Protein AF-A2C5F1-F1 (afdb_monomer_lite)

pLDDT: mean 94.62, std 5.08, range [60.94, 98.56]

Foldseek 3Di:
DDPPPPPDDLVQLLVLLLQQLVQLCCVPPVPDPDRSDDPVSVVSNVVSVVPDDPVSSLVSLVVVCVVSVHDSVVSVCSVDPDD

Organism: Prochlorococcus marinus (strain NATL1A) (NCBI:txid167555)

Secondary structure (DSSP, 8-state):
--TT-TT--HHHHHHHHHHHHHHHHHHHTS--SS----HHHHHHHHHHHTTS-HHHHHHHHHHHHHHTT--HHHHHHHHS---

Structure (mmCIF, N/CA/C/O backbone):
data_AF-A2C5F1-F1
#
_entry.id   AF-A2C5F1-F1
#
loop_
_atom_site.group_PDB
_atom_site.id
_atom_site.type_symbol
_atom_site.label_atom_id
_atom_site.label_alt_id
_atom_site.label_comp_id
_atom_site.label_asym_id
_atom_site.label_entity_id
_atom_site.label_seq_id
_atom_site.pdbx_PDB_ins_code
_atom_site.Cartn_x
_atom_site.Cartn_y
_atom_site.Cartn_z
_atom_site.occupancy
_atom_site.B_iso_or_equiv
_atom_site.auth_seq_id
_atom_site.auth_comp_id
_atom_site.auth_asym_id
_atom_site.auth_atom_id
_atom_site.pdbx_PDB_model_num
ATOM 1 N N . MET A 1 1 ? 8.859 9.203 -4.276 1.00 85.62 1 MET A N 1
ATOM 2 C CA . MET A 1 1 ? 9.451 8.310 -5.297 1.00 85.62 1 MET A CA 1
ATOM 3 C C . MET A 1 1 ? 9.782 9.062 -6.584 1.00 85.62 1 MET A C 1
ATOM 5 O O . MET A 1 1 ? 8.916 9.741 -7.128 1.00 85.62 1 MET A O 1
ATOM 9 N N . ASP A 1 2 ? 11.015 8.932 -7.087 1.00 88.62 2 ASP A N 1
ATOM 10 C CA . ASP A 1 2 ? 11.410 9.447 -8.408 1.00 88.62 2 ASP A CA 1
ATOM 11 C C . ASP A 1 2 ? 11.397 8.316 -9.447 1.00 88.62 2 ASP A C 1
ATOM 13 O O . ASP A 1 2 ? 12.203 7.395 -9.393 1.00 88.62 2 ASP A O 1
ATOM 17 N N . LEU A 1 3 ? 10.472 8.387 -10.407 1.00 86.38 3 LEU A N 1
ATOM 18 C CA . LEU A 1 3 ? 10.322 7.383 -11.468 1.00 86.38 3 LEU A CA 1
ATOM 19 C C . LEU A 1 3 ? 11.423 7.444 -12.539 1.00 86.38 3 LEU A C 1
ATOM 21 O O . LEU A 1 3 ? 11.499 6.553 -13.383 1.00 86.38 3 LEU A O 1
ATOM 25 N N . ASN A 1 4 ? 12.239 8.501 -12.547 1.00 89.12 4 ASN A N 1
ATOM 26 C CA . ASN A 1 4 ? 13.371 8.636 -13.464 1.00 89.12 4 ASN A CA 1
ATOM 27 C C . ASN A 1 4 ? 14.687 8.162 -12.843 1.00 89.12 4 ASN A C 1
ATOM 29 O O . ASN A 1 4 ? 15.719 8.222 -13.516 1.00 89.12 4 ASN A O 1
ATOM 33 N N . ASP A 1 5 ? 14.662 7.734 -11.581 1.00 92.19 5 ASP A N 1
ATOM 34 C CA . ASP A 1 5 ? 15.840 7.234 -10.896 1.00 92.19 5 ASP A CA 1
ATOM 35 C C . ASP A 1 5 ? 16.305 5.919 -11.555 1.00 92.19 5 ASP A C 1
ATOM 37 O O . ASP A 1 5 ? 15.552 4.942 -11.578 1.00 92.19 5 ASP A O 1
ATOM 41 N N . PRO A 1 6 ? 17.525 5.867 -12.127 1.00 90.94 6 PRO A N 1
ATOM 42 C CA . PRO A 1 6 ? 18.056 4.646 -12.728 1.00 90.94 6 PRO A CA 1
ATOM 43 C C . PRO A 1 6 ? 18.321 3.532 -11.707 1.00 90.94 6 PRO A C 1
ATOM 45 O O . PRO A 1 6 ? 18.524 2.390 -12.122 1.00 90.94 6 PRO A O 1
ATOM 48 N N . GLU A 1 7 ? 18.354 3.850 -10.412 1.00 94.62 7 GLU A N 1
ATOM 49 C CA . GLU A 1 7 ? 18.497 2.884 -9.322 1.00 94.62 7 GLU A CA 1
ATOM 50 C C . GLU A 1 7 ? 17.144 2.364 -8.812 1.00 94.62 7 GLU A C 1
ATOM 52 O O . GLU A 1 7 ? 17.135 1.480 -7.963 1.00 94.62 7 GLU A O 1
ATOM 57 N N . LEU A 1 8 ? 16.009 2.851 -9.338 1.00 93.56 8 LEU A N 1
ATOM 58 C CA . LEU A 1 8 ? 14.682 2.387 -8.930 1.00 93.56 8 LEU A CA 1
ATOM 59 C C . LEU A 1 8 ? 14.471 0.913 -9.296 1.00 93.56 8 LEU A C 1
ATOM 61 O O . LEU A 1 8 ? 14.466 0.532 -10.473 1.00 93.56 8 LEU A O 1
ATOM 65 N N . GLU A 1 9 ? 14.216 0.085 -8.289 1.00 95.88 9 GLU A N 1
ATOM 66 C CA . GLU A 1 9 ? 13.981 -1.341 -8.451 1.00 95.88 9 GLU A CA 1
ATOM 67 C C . GLU A 1 9 ? 12.495 -1.703 -8.349 1.00 95.88 9 GLU A C 1
ATOM 69 O O . GLU A 1 9 ? 11.657 -1.003 -7.777 1.00 95.88 9 GLU A O 1
ATOM 74 N N . PHE A 1 10 ? 12.151 -2.885 -8.867 1.00 95.62 10 PHE A N 1
ATOM 75 C CA . PHE A 1 10 ? 10.799 -3.424 -8.730 1.00 95.62 10 PHE A CA 1
ATOM 76 C C . PHE A 1 10 ? 10.382 -3.595 -7.257 1.00 95.62 10 PHE A C 1
ATOM 78 O O . PHE A 1 10 ? 9.212 -3.419 -6.918 1.00 95.62 10 PHE A O 1
ATOM 85 N N . SER A 1 11 ? 11.327 -3.911 -6.367 1.00 97.12 11 SER A N 1
ATOM 86 C CA . SER A 1 11 ? 11.076 -4.009 -4.927 1.00 97.12 11 SER A CA 1
ATOM 87 C C . SER A 1 11 ? 10.659 -2.685 -4.299 1.00 97.12 11 SER A C 1
ATOM 89 O O . SER A 1 11 ? 9.867 -2.714 -3.361 1.00 97.12 11 SER A O 1
ATOM 91 N N . ASP A 1 12 ? 11.120 -1.547 -4.818 1.00 97.44 12 ASP A N 1
ATOM 92 C CA . ASP A 1 12 ? 10.735 -0.230 -4.302 1.00 97.44 12 ASP A CA 1
ATOM 93 C C . ASP A 1 12 ? 9.271 0.071 -4.620 1.00 97.44 12 ASP A C 1
ATOM 95 O O . ASP A 1 12 ? 8.532 0.574 -3.774 1.00 97.44 12 ASP A O 1
ATOM 99 N N . LEU A 1 13 ? 8.814 -0.331 -5.811 1.00 97.81 13 LEU A N 1
ATOM 100 C CA . LEU A 1 13 ? 7.406 -0.246 -6.205 1.00 97.81 13 LEU A CA 1
ATOM 101 C C . LEU A 1 13 ? 6.530 -1.112 -5.293 1.00 97.81 13 LEU A C 1
ATOM 103 O O . LEU A 1 13 ? 5.509 -0.655 -4.778 1.00 97.81 13 LEU A O 1
ATOM 107 N N . VAL A 1 14 ? 6.951 -2.361 -5.064 1.00 98.31 14 VAL A N 1
ATOM 108 C CA . VAL A 1 14 ? 6.262 -3.286 -4.153 1.00 98.31 14 VAL A CA 1
ATOM 109 C C . VAL A 1 14 ? 6.214 -2.711 -2.741 1.00 98.31 14 VAL A C 1
ATOM 111 O O . VAL A 1 14 ? 5.157 -2.732 -2.114 1.00 98.31 14 VAL A O 1
ATOM 114 N N . TYR A 1 15 ? 7.329 -2.167 -2.252 1.00 98.00 15 TYR A N 1
ATOM 115 C CA . TYR A 1 15 ? 7.421 -1.585 -0.920 1.00 98.00 15 TYR A CA 1
ATOM 116 C C . TYR A 1 15 ? 6.515 -0.363 -0.764 1.00 98.00 15 TYR A C 1
ATOM 118 O O . TYR A 1 15 ? 5.812 -0.260 0.241 1.00 98.00 15 TYR A O 1
ATOM 126 N N . ALA A 1 16 ? 6.478 0.530 -1.754 1.00 98.44 16 ALA A N 1
ATOM 127 C CA . ALA A 1 16 ? 5.607 1.699 -1.735 1.00 98.44 16 ALA A CA 1
ATOM 128 C C . ALA A 1 16 ? 4.128 1.297 -1.665 1.00 98.44 16 ALA A C 1
ATOM 130 O O . ALA A 1 16 ? 3.400 1.760 -0.786 1.00 98.44 16 ALA A O 1
ATOM 131 N N . TYR A 1 17 ? 3.701 0.363 -2.520 1.00 98.44 17 TYR A N 1
ATOM 132 C CA . TYR A 1 17 ? 2.325 -0.132 -2.504 1.00 98.44 17 TYR A CA 1
ATOM 133 C C . TYR A 1 17 ? 1.979 -0.843 -1.190 1.00 98.44 17 TYR A C 1
ATOM 135 O O . TYR A 1 17 ? 0.954 -0.562 -0.572 1.00 98.44 17 TYR A O 1
ATOM 143 N N . GLN A 1 18 ? 2.861 -1.725 -0.716 1.00 98.44 18 GLN A N 1
ATOM 144 C CA . GLN A 1 18 ? 2.685 -2.438 0.547 1.00 98.44 18 GLN A CA 1
ATOM 145 C C . GLN A 1 18 ? 2.579 -1.471 1.734 1.00 98.44 18 GLN A C 1
ATOM 147 O O . GLN A 1 18 ? 1.727 -1.658 2.602 1.00 98.44 18 GLN A O 1
ATOM 152 N N . SER A 1 19 ? 3.424 -0.440 1.770 1.00 98.31 19 SER A N 1
ATOM 153 C CA . SER A 1 19 ? 3.430 0.575 2.828 1.00 98.31 19 SER A CA 1
ATOM 154 C C . SER A 1 19 ? 2.110 1.334 2.875 1.00 98.31 19 SER A C 1
ATOM 156 O O . SER A 1 19 ? 1.566 1.547 3.956 1.00 98.31 19 SER A O 1
ATOM 158 N N . TRP A 1 20 ? 1.553 1.667 1.713 1.00 98.56 20 TRP A N 1
ATOM 159 C CA . TRP A 1 20 ? 0.247 2.305 1.623 1.00 98.56 20 TRP A CA 1
ATOM 160 C C . TRP A 1 20 ? -0.891 1.406 2.110 1.00 98.56 20 TRP A C 1
ATOM 162 O O . TRP A 1 20 ? -1.673 1.846 2.949 1.00 98.56 20 TRP A O 1
ATOM 172 N N . VAL A 1 21 ? -0.947 0.133 1.701 1.00 98.19 21 VAL A N 1
ATOM 173 C CA . VAL A 1 21 ? -1.984 -0.797 2.195 1.00 98.19 21 VAL A CA 1
ATOM 174 C C . VAL A 1 21 ? -1.893 -0.976 3.718 1.00 98.19 21 VAL A C 1
ATOM 176 O O . VAL A 1 21 ? -2.915 -0.963 4.403 1.00 98.19 21 VAL A O 1
ATOM 179 N N . ILE A 1 22 ? -0.681 -1.092 4.276 1.00 98.00 22 ILE A N 1
ATOM 180 C CA . ILE A 1 22 ? -0.472 -1.159 5.734 1.00 98.00 22 ILE A CA 1
ATOM 181 C C . ILE A 1 22 ? -0.961 0.122 6.413 1.00 98.00 22 ILE A C 1
ATOM 183 O O . ILE A 1 22 ? -1.632 0.047 7.443 1.00 98.00 22 ILE A O 1
ATOM 187 N N . ALA A 1 23 ? -0.637 1.286 5.850 1.00 97.75 23 ALA A N 1
ATOM 188 C CA . ALA A 1 23 ? -1.044 2.572 6.395 1.00 97.75 23 ALA A CA 1
ATOM 189 C C . ALA A 1 23 ? -2.572 2.734 6.396 1.00 97.75 23 ALA A C 1
ATOM 191 O O . ALA A 1 23 ? -3.140 3.137 7.409 1.00 97.75 23 ALA A O 1
ATOM 192 N N . VAL A 1 24 ? -3.243 2.339 5.309 1.00 96.94 24 VAL A N 1
ATOM 193 C CA . VAL A 1 24 ? -4.710 2.332 5.212 1.00 96.94 24 VAL A CA 1
ATOM 194 C C . VAL A 1 24 ? -5.327 1.406 6.262 1.00 96.94 24 VAL A C 1
ATOM 196 O O . VAL A 1 24 ? -6.225 1.820 6.990 1.00 96.94 24 VAL A O 1
ATOM 199 N N . ILE A 1 25 ? -4.822 0.176 6.412 1.00 96.81 25 ILE A N 1
ATOM 200 C CA . ILE A 1 25 ? -5.305 -0.754 7.447 1.00 96.81 25 ILE A CA 1
ATOM 201 C C . ILE A 1 25 ? -5.101 -0.169 8.852 1.00 96.81 25 ILE A C 1
ATOM 203 O O . ILE A 1 25 ? -6.002 -0.238 9.690 1.00 96.81 25 ILE A O 1
ATOM 207 N N . ASN A 1 26 ? -3.930 0.408 9.133 1.00 95.81 26 ASN A N 1
ATOM 208 C CA . ASN A 1 26 ? -3.633 0.999 10.436 1.00 95.81 26 ASN A CA 1
ATOM 209 C C . ASN A 1 26 ? -4.630 2.102 10.801 1.00 95.81 26 ASN A C 1
ATOM 211 O O . ASN A 1 26 ? -5.175 2.096 11.910 1.00 95.81 26 ASN A O 1
ATOM 215 N N . ASP A 1 27 ? -4.860 3.018 9.865 1.00 95.19 27 ASP A N 1
ATOM 216 C CA . ASP A 1 27 ? -5.658 4.216 10.092 1.00 95.19 27 ASP A CA 1
ATOM 217 C C . ASP A 1 27 ? -7.160 3.898 10.140 1.00 95.19 27 ASP A C 1
ATOM 219 O O . ASP A 1 27 ? -7.868 4.432 10.993 1.00 95.19 27 ASP A O 1
ATOM 223 N N . GLU A 1 28 ? -7.639 2.977 9.297 1.00 93.75 28 GLU A N 1
ATOM 224 C CA . GLU A 1 28 ? -9.073 2.687 9.151 1.00 93.75 28 GLU A CA 1
ATOM 225 C C . GLU A 1 28 ? -9.560 1.490 9.986 1.00 93.75 28 GLU A C 1
ATOM 227 O O . GLU A 1 28 ? -10.749 1.401 10.302 1.00 93.75 28 GLU A O 1
ATOM 232 N N . LYS A 1 29 ? -8.681 0.543 10.359 1.00 93.00 29 LYS A N 1
ATOM 233 C CA . LYS A 1 29 ? -9.079 -0.705 11.052 1.00 93.00 29 LYS A CA 1
ATOM 234 C C . LYS A 1 29 ? -8.479 -0.887 12.432 1.00 93.00 29 LYS A C 1
ATOM 236 O O . LYS A 1 29 ? -9.172 -1.359 13.333 1.00 93.00 29 LYS A O 1
ATOM 241 N N . LEU A 1 30 ? -7.215 -0.526 12.634 1.00 90.31 30 LEU A N 1
ATOM 242 C CA . LEU A 1 30 ? -6.512 -0.891 13.871 1.00 90.31 30 LEU A CA 1
ATOM 243 C C . LEU A 1 30 ? -6.775 0.062 15.048 1.00 90.31 30 LEU A C 1
ATOM 245 O O . LEU A 1 30 ? -6.228 -0.157 16.128 1.00 90.31 30 LEU A O 1
ATOM 249 N N . ASN A 1 31 ? -7.621 1.091 14.881 1.00 84.25 31 ASN A N 1
ATOM 250 C CA . ASN A 1 31 ? -7.862 2.142 15.886 1.00 84.25 31 ASN A CA 1
ATOM 251 C C . ASN A 1 31 ? -6.546 2.691 16.470 1.00 84.25 31 ASN A C 1
ATOM 253 O O . ASN A 1 31 ? -6.442 2.980 17.670 1.00 84.25 31 ASN A O 1
ATOM 257 N N . SER A 1 32 ? -5.512 2.767 15.629 1.00 87.56 32 SER A N 1
ATOM 258 C CA . SER A 1 32 ? -4.184 3.177 16.053 1.00 87.56 32 SER A CA 1
ATOM 259 C C . SER A 1 32 ? -4.197 4.644 16.471 1.00 87.56 32 SER A C 1
ATOM 261 O O . SER A 1 32 ? -4.906 5.474 15.906 1.00 87.56 32 SER A O 1
ATOM 263 N N . LYS A 1 33 ? -3.406 4.980 17.494 1.00 86.75 33 LYS A N 1
ATOM 264 C CA . LYS A 1 33 ? -3.236 6.380 17.919 1.00 86.75 33 LYS A CA 1
ATOM 265 C C . LYS A 1 33 ? -2.320 7.158 16.982 1.00 86.75 33 LYS A C 1
ATOM 267 O O . LYS A 1 33 ? -2.342 8.386 16.998 1.00 86.75 33 LYS A O 1
ATOM 272 N N . GLU A 1 34 ? -1.483 6.445 16.241 1.00 92.50 34 GLU A N 1
ATOM 273 C CA . GLU A 1 34 ? -0.535 7.018 15.305 1.00 92.50 34 GLU A CA 1
ATOM 274 C C . GLU A 1 34 ? -1.077 6.849 13.894 1.00 92.50 34 GLU A C 1
ATOM 276 O O . GLU A 1 34 ? -1.398 5.736 13.475 1.00 92.50 34 GLU A O 1
ATOM 281 N N . LYS A 1 35 ? -1.183 7.975 13.189 1.00 94.50 35 LYS A N 1
ATOM 282 C CA . LYS A 1 35 ? -1.592 8.011 11.794 1.00 94.50 35 LYS A CA 1
ATOM 283 C C . LYS A 1 35 ? -0.391 7.657 10.921 1.00 94.50 35 LYS A C 1
ATOM 285 O O . LYS A 1 35 ? 0.613 8.366 10.979 1.00 94.50 35 LYS A O 1
ATOM 290 N N . LEU A 1 36 ? -0.499 6.594 10.131 1.00 96.31 36 LEU A N 1
ATOM 291 C CA . LEU A 1 36 ? 0.550 6.172 9.204 1.00 96.31 36 LEU A CA 1
ATOM 292 C C . LEU A 1 36 ? 0.305 6.677 7.784 1.00 96.31 36 LEU A C 1
ATOM 294 O O . LEU A 1 36 ? 1.271 6.858 7.050 1.00 96.31 36 LEU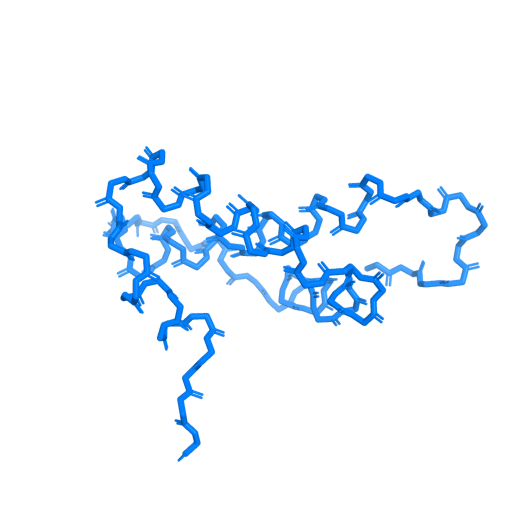 A O 1
ATOM 298 N N . LEU A 1 37 ? -0.946 6.923 7.379 1.00 96.56 37 LEU A N 1
ATOM 299 C CA . LEU A 1 37 ? -1.234 7.372 6.020 1.00 96.56 37 LEU A CA 1
ATOM 300 C C . LEU A 1 37 ? -0.848 8.844 5.850 1.00 96.56 37 LEU A C 1
ATOM 302 O O . LEU A 1 37 ? -1.509 9.754 6.365 1.00 96.56 37 LEU A O 1
ATOM 306 N N . THR A 1 38 ? 0.227 9.070 5.100 1.00 96.94 38 THR A N 1
ATOM 307 C CA . THR A 1 38 ? 0.708 10.396 4.702 1.00 96.94 38 THR A CA 1
ATOM 308 C C . THR A 1 38 ? 0.469 10.642 3.211 1.00 96.94 38 THR A C 1
ATOM 310 O O . THR A 1 38 ? 0.229 9.708 2.439 1.00 96.94 38 THR A O 1
ATOM 313 N N . GLU A 1 39 ? 0.539 11.911 2.799 1.00 96.75 39 GLU A N 1
ATOM 314 C CA . GLU A 1 39 ? 0.489 12.286 1.378 1.00 96.75 39 GLU A CA 1
ATOM 315 C C . GLU A 1 39 ? 1.641 11.637 0.600 1.00 96.75 39 GLU A C 1
ATOM 317 O O . GLU A 1 39 ? 1.403 11.045 -0.442 1.00 96.75 39 GLU A O 1
ATOM 322 N N . GLU A 1 40 ? 2.855 11.622 1.161 1.00 96.88 40 GLU A N 1
ATOM 323 C CA . GLU A 1 40 ? 4.028 10.978 0.552 1.00 96.88 40 GLU A CA 1
ATOM 324 C C . GLU A 1 40 ? 3.813 9.478 0.294 1.00 96.88 40 GLU A C 1
ATOM 326 O O . GLU A 1 40 ? 4.065 9.002 -0.810 1.00 96.88 40 GLU A O 1
ATOM 331 N N . ILE A 1 41 ? 3.287 8.734 1.276 1.00 97.69 41 ILE A N 1
ATOM 332 C CA . ILE A 1 41 ? 2.992 7.300 1.115 1.00 97.69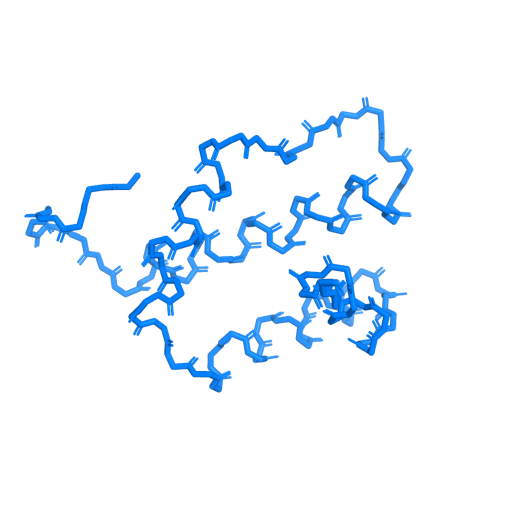 41 ILE A CA 1
ATOM 333 C C . ILE A 1 41 ? 1.919 7.081 0.042 1.00 97.69 41 ILE A C 1
ATOM 335 O O . ILE A 1 41 ? 2.004 6.134 -0.741 1.00 97.69 41 ILE A O 1
ATOM 339 N N . SER A 1 42 ? 0.915 7.958 -0.004 1.00 96.69 42 SER A N 1
ATOM 340 C CA . SER A 1 42 ? -0.168 7.879 -0.988 1.00 96.69 42 SER A CA 1
ATOM 341 C C . SER A 1 42 ? 0.335 8.167 -2.406 1.00 96.69 42 SER A C 1
ATOM 343 O O . SER A 1 42 ? 0.034 7.413 -3.331 1.00 96.69 42 SER A O 1
ATOM 345 N N . ASP A 1 43 ? 1.145 9.212 -2.575 1.00 97.19 43 ASP A N 1
ATOM 346 C CA . ASP A 1 43 ? 1.734 9.600 -3.858 1.00 97.19 43 ASP A CA 1
ATOM 347 C C . ASP A 1 43 ? 2.702 8.530 -4.380 1.00 97.19 43 ASP A C 1
ATOM 349 O O . ASP A 1 43 ? 2.700 8.202 -5.572 1.00 97.19 43 ASP A O 1
ATOM 353 N N . ASP A 1 44 ? 3.498 7.933 -3.495 1.00 97.44 44 ASP A N 1
ATOM 354 C CA . ASP A 1 44 ? 4.439 6.875 -3.855 1.00 97.44 44 ASP A CA 1
ATOM 355 C C . ASP A 1 44 ? 3.723 5.595 -4.279 1.00 97.44 44 ASP A C 1
ATOM 357 O O . ASP A 1 44 ? 4.089 4.995 -5.294 1.00 97.44 44 ASP A O 1
ATOM 361 N N . ALA A 1 45 ? 2.649 5.215 -3.586 1.00 97.38 45 ALA A N 1
ATOM 362 C CA . ALA A 1 45 ? 1.811 4.102 -4.010 1.00 97.38 45 ALA A CA 1
ATOM 363 C C . ALA A 1 45 ? 1.102 4.384 -5.339 1.00 97.38 45 ALA A C 1
ATOM 365 O O . ALA A 1 45 ? 1.097 3.515 -6.210 1.00 97.38 45 ALA A O 1
ATOM 366 N N . LEU A 1 46 ? 0.569 5.592 -5.550 1.00 95.50 46 LEU A N 1
ATOM 367 C CA . LEU A 1 46 ? -0.066 5.971 -6.816 1.00 95.50 46 LEU A CA 1
ATOM 368 C C . LEU A 1 46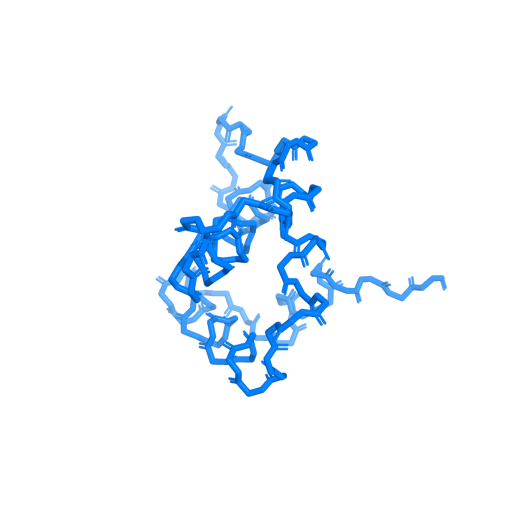 ? 0.917 5.881 -7.991 1.00 95.50 46 LEU A C 1
ATOM 370 O O . LEU A 1 46 ? 0.553 5.433 -9.081 1.00 95.50 46 LEU A O 1
ATOM 374 N N . ASN A 1 47 ? 2.169 6.284 -7.778 1.00 95.12 47 ASN A N 1
ATOM 375 C CA . ASN A 1 47 ? 3.228 6.126 -8.768 1.00 95.12 47 ASN A CA 1
ATOM 376 C C . ASN A 1 47 ? 3.572 4.649 -8.998 1.00 95.12 47 ASN A C 1
ATOM 378 O O . ASN A 1 47 ? 3.679 4.236 -10.153 1.00 95.12 47 ASN A O 1
ATOM 382 N N . ALA A 1 48 ? 3.668 3.842 -7.938 1.00 96.62 48 ALA A N 1
ATOM 383 C CA . ALA A 1 48 ? 3.953 2.412 -8.035 1.00 96.62 48 ALA A CA 1
ATOM 384 C C . ALA A 1 48 ? 2.860 1.625 -8.780 1.00 96.62 48 ALA A C 1
ATOM 386 O O . ALA A 1 48 ? 3.172 0.812 -9.654 1.00 96.62 48 ALA A O 1
ATOM 387 N N . MET A 1 49 ? 1.579 1.908 -8.515 1.00 94.75 49 MET A N 1
ATOM 388 C CA . MET A 1 49 ? 0.429 1.254 -9.161 1.00 94.75 49 MET A CA 1
ATOM 389 C C . MET A 1 49 ? 0.438 1.375 -10.690 1.00 94.75 49 MET A C 1
ATOM 391 O O . MET A 1 49 ? -0.121 0.526 -11.377 1.00 94.75 49 MET A O 1
ATOM 395 N N . ARG A 1 50 ? 1.096 2.398 -11.250 1.00 92.69 50 ARG A N 1
ATOM 396 C CA . ARG A 1 50 ? 1.222 2.570 -12.709 1.00 92.69 50 ARG A CA 1
ATOM 397 C C . ARG A 1 50 ? 2.082 1.493 -13.373 1.00 92.69 50 ARG A C 1
ATOM 399 O O . ARG A 1 50 ? 1.968 1.300 -14.582 1.00 92.69 50 ARG A O 1
ATOM 406 N N . PHE A 1 51 ? 2.944 0.827 -12.608 1.00 94.06 51 PHE A N 1
ATOM 407 C CA . PHE A 1 51 ? 3.913 -0.154 -13.105 1.00 94.06 51 PHE A CA 1
ATOM 408 C C . PHE A 1 51 ? 3.712 -1.552 -12.515 1.00 94.06 51 PHE A C 1
ATOM 410 O O . PHE A 1 51 ? 4.182 -2.529 -13.100 1.00 94.06 51 PHE A O 1
ATOM 417 N N . LEU A 1 52 ? 3.032 -1.665 -11.371 1.00 97.06 52 LEU A N 1
ATOM 418 C CA . LEU A 1 52 ? 2.750 -2.953 -10.752 1.00 97.06 52 LEU A CA 1
ATOM 419 C C . LEU A 1 52 ? 1.664 -3.721 -11.527 1.00 97.06 52 LEU A C 1
ATOM 421 O O . LEU A 1 52 ? 0.597 -3.170 -11.799 1.00 97.06 52 LEU A O 1
ATOM 425 N N . PRO A 1 53 ? 1.891 -5.010 -11.847 1.00 97.38 53 PRO A N 1
ATOM 426 C CA . PRO A 1 53 ? 0.837 -5.883 -12.349 1.00 97.38 53 PRO A CA 1
ATOM 427 C C . PRO A 1 53 ? -0.289 -6.045 -11.324 1.00 97.38 53 PRO A C 1
ATOM 429 O O . PRO A 1 53 ? -0.025 -6.142 -10.123 1.00 97.38 53 PRO A O 1
ATOM 432 N N . GLY A 1 54 ? -1.529 -6.168 -11.801 1.00 95.88 54 GLY A N 1
ATOM 433 C CA . GLY A 1 54 ? -2.696 -6.351 -10.934 1.00 95.88 54 GLY A CA 1
ATOM 434 C C . GLY A 1 54 ? -2.611 -7.610 -10.065 1.00 95.88 54 GLY A C 1
ATOM 435 O O . GLY A 1 54 ? -3.096 -7.620 -8.937 1.00 95.88 54 GLY A O 1
ATOM 436 N N . GLU A 1 55 ? -1.939 -8.665 -10.532 1.00 97.31 55 GLU A N 1
ATOM 437 C CA . GLU A 1 55 ? -1.690 -9.871 -9.739 1.00 97.31 55 GLU A CA 1
ATOM 438 C C . GLU A 1 55 ? -0.786 -9.598 -8.531 1.00 97.31 55 GLU A C 1
ATOM 440 O O . GLU A 1 55 ? -0.950 -10.228 -7.488 1.00 97.31 55 GLU A O 1
ATOM 445 N N . VAL A 1 56 ? 0.159 -8.661 -8.658 1.00 97.56 56 VAL A N 1
ATOM 446 C CA . 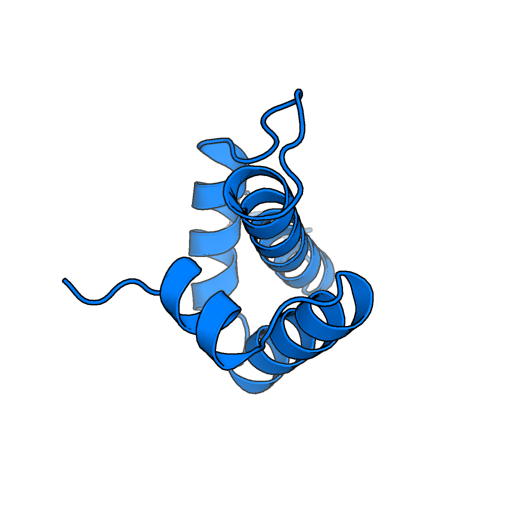VAL A 1 56 ? 1.084 -8.296 -7.578 1.00 97.56 56 VAL A CA 1
ATOM 447 C C . VAL A 1 56 ? 0.364 -7.454 -6.534 1.00 97.56 56 VAL A C 1
ATOM 449 O O . VAL A 1 56 ? 0.459 -7.773 -5.350 1.00 97.56 56 VAL A O 1
ATOM 452 N N . THR A 1 57 ? -0.401 -6.440 -6.950 1.00 97.44 57 THR A N 1
ATOM 453 C CA . THR A 1 57 ? -1.198 -5.626 -6.017 1.00 97.44 57 THR A CA 1
ATOM 454 C C . THR A 1 57 ? -2.226 -6.491 -5.285 1.00 97.44 57 THR A C 1
ATOM 456 O O . THR A 1 57 ? -2.232 -6.518 -4.055 1.00 97.44 57 THR A O 1
ATOM 459 N N . SER A 1 58 ? -2.957 -7.342 -6.015 1.00 97.38 58 SER A N 1
ATOM 460 C CA . SER A 1 58 ? -3.935 -8.280 -5.443 1.00 97.38 58 SER A CA 1
ATOM 461 C C . SER 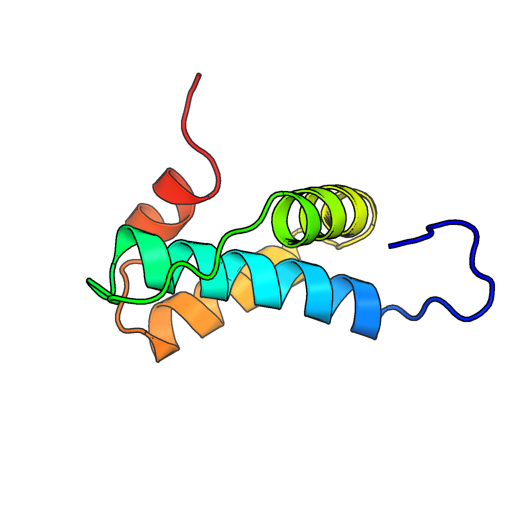A 1 58 ? -3.302 -9.255 -4.445 1.00 97.38 58 SER A C 1
ATOM 463 O O . SER A 1 58 ? -3.886 -9.566 -3.402 1.00 97.38 58 SER A O 1
ATOM 465 N N . ALA A 1 59 ? -2.095 -9.758 -4.736 1.00 98.00 59 ALA A N 1
ATOM 466 C CA . ALA A 1 59 ? -1.374 -10.644 -3.828 1.00 98.00 59 ALA A CA 1
ATOM 467 C C . ALA A 1 59 ? -0.947 -9.923 -2.540 1.00 98.00 59 ALA A C 1
ATOM 469 O O . ALA A 1 59 ? -1.042 -10.516 -1.461 1.00 98.00 59 ALA A O 1
ATOM 470 N N . ILE A 1 60 ? -0.508 -8.664 -2.635 1.00 98.19 60 ILE A N 1
ATOM 471 C CA . ILE A 1 60 ? -0.150 -7.826 -1.482 1.00 98.19 60 ILE A CA 1
ATOM 472 C C . ILE A 1 60 ? -1.387 -7.577 -0.617 1.00 98.19 60 ILE A C 1
ATOM 474 O O . ILE A 1 60 ? -1.365 -7.886 0.573 1.00 98.19 60 ILE A O 1
ATOM 478 N N . GLU A 1 61 ? -2.476 -7.103 -1.219 1.00 98.00 61 GLU A N 1
ATOM 479 C CA . GLU A 1 61 ? -3.748 -6.824 -0.543 1.00 98.00 61 GLU A CA 1
ATOM 480 C C . GLU A 1 61 ? -4.280 -8.060 0.184 1.00 98.00 61 GLU A C 1
ATOM 482 O O . GLU A 1 61 ? -4.519 -8.016 1.388 1.00 98.00 61 GLU A O 1
ATOM 487 N N . THR A 1 62 ? -4.377 -9.197 -0.513 1.00 97.12 62 THR A N 1
ATOM 488 C CA . THR A 1 62 ? -4.878 -10.456 0.065 1.00 97.12 62 THR A CA 1
ATOM 489 C C . THR A 1 62 ? -3.988 -10.946 1.208 1.00 97.12 62 THR A C 1
ATOM 491 O O . THR A 1 62 ? -4.477 -11.450 2.224 1.00 97.12 62 THR A O 1
ATOM 494 N N . SER A 1 63 ? -2.667 -10.815 1.057 1.00 97.50 63 SER A N 1
ATOM 495 C CA . SER A 1 63 ? -1.715 -11.235 2.087 1.00 97.50 63 SER A CA 1
ATOM 496 C C . SER A 1 63 ? -1.825 -10.360 3.332 1.00 97.50 63 SER A C 1
ATOM 498 O O . SER A 1 63 ? -1.868 -10.891 4.441 1.00 97.50 63 SER A O 1
ATOM 500 N N . LEU A 1 64 ? -1.916 -9.040 3.166 1.00 97.75 64 LEU A N 1
ATOM 501 C CA . LEU A 1 64 ? -2.040 -8.102 4.279 1.00 97.75 64 LEU A CA 1
ATOM 502 C C . LEU A 1 64 ? -3.409 -8.192 4.955 1.00 97.75 64 LEU A C 1
ATOM 504 O O . LEU A 1 64 ? -3.454 -8.240 6.180 1.00 97.75 64 LEU A O 1
ATOM 508 N N . ALA A 1 65 ? -4.497 -8.323 4.192 1.00 97.19 65 ALA A N 1
ATOM 509 C CA . ALA A 1 65 ? -5.834 -8.582 4.727 1.00 97.19 65 ALA A CA 1
ATOM 510 C C . ALA A 1 65 ? -5.818 -9.783 5.683 1.00 97.19 65 ALA A C 1
ATOM 512 O O . ALA A 1 65 ? -6.257 -9.688 6.826 1.00 97.19 65 ALA A O 1
ATOM 513 N N . ARG A 1 66 ? -5.192 -10.893 5.265 1.00 96.94 66 A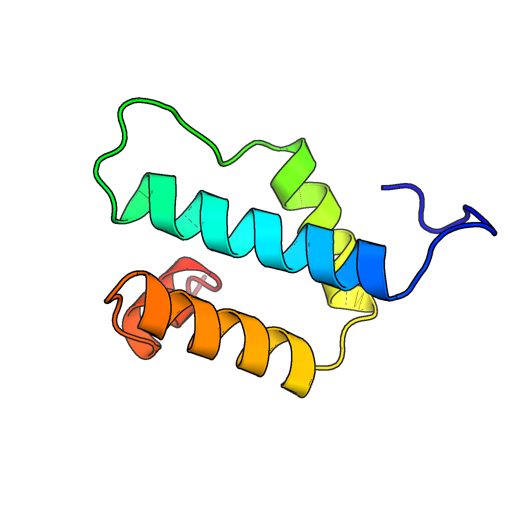RG A N 1
ATOM 514 C CA . ARG A 1 66 ? -5.040 -12.082 6.113 1.00 96.94 66 ARG A CA 1
ATOM 515 C C . ARG A 1 66 ? -4.192 -11.822 7.358 1.00 96.94 66 ARG A C 1
ATOM 517 O O . ARG A 1 66 ? -4.547 -12.306 8.426 1.00 96.94 66 ARG A O 1
ATOM 524 N N . VAL A 1 67 ? -3.063 -11.125 7.223 1.00 97.19 67 VAL A N 1
ATOM 525 C CA . VAL A 1 67 ? -2.146 -10.851 8.346 1.00 97.19 67 VAL A CA 1
ATOM 526 C C . VAL A 1 67 ? -2.803 -9.975 9.410 1.00 97.19 67 VAL A C 1
ATOM 528 O O . VAL A 1 67 ? -2.584 -10.202 10.596 1.00 97.19 67 VAL A O 1
ATOM 531 N N . TYR A 1 68 ? -3.610 -9.003 8.992 1.00 95.75 68 TYR A N 1
ATOM 532 C CA . TYR A 1 68 ? -4.289 -8.064 9.883 1.00 95.75 68 TYR A CA 1
ATOM 533 C C . TYR A 1 68 ? -5.728 -8.465 10.230 1.00 95.75 68 TYR A C 1
ATOM 535 O O . TYR A 1 68 ? -6.424 -7.688 10.875 1.00 95.75 68 TYR A O 1
ATOM 543 N N . GLU A 1 69 ? -6.163 -9.662 9.828 1.00 96.12 69 GLU A N 1
ATOM 544 C CA . GLU A 1 69 ? -7.521 -10.177 10.058 1.00 96.12 69 GLU A CA 1
ATOM 545 C C . GLU A 1 69 ? -8.630 -9.232 9.545 1.00 96.12 69 GLU A C 1
ATOM 547 O O . GLU A 1 69 ? -9.693 -9.104 10.152 1.00 96.12 69 GLU A O 1
ATOM 552 N N . VAL A 1 70 ? -8.385 -8.577 8.407 1.00 96.25 70 VAL A N 1
ATOM 553 C CA . VAL A 1 70 ? -9.346 -7.713 7.705 1.00 96.25 70 VAL A CA 1
ATOM 554 C C . VAL A 1 70 ? -9.996 -8.503 6.569 1.00 96.25 70 VAL A C 1
ATOM 556 O O . VAL A 1 70 ? -9.325 -9.276 5.880 1.00 96.25 70 VAL A O 1
ATOM 559 N N . ASP A 1 71 ? -11.300 -8.319 6.365 1.00 95.38 71 ASP A N 1
ATOM 560 C CA . ASP A 1 71 ? -12.002 -8.912 5.228 1.00 95.38 71 ASP A CA 1
ATOM 561 C C . ASP A 1 71 ? -11.476 -8.337 3.900 1.00 95.38 71 ASP A C 1
ATOM 563 O O . ASP A 1 71 ? -11.207 -7.141 3.785 1.00 95.38 71 ASP A O 1
ATOM 567 N N . SER A 1 72 ? -11.274 -9.196 2.897 1.00 92.94 72 SER A N 1
ATOM 568 C CA . SER A 1 72 ? -10.656 -8.781 1.631 1.00 92.94 72 SER A CA 1
ATOM 569 C C . SER A 1 72 ? -11.554 -7.865 0.801 1.00 92.94 72 SER A C 1
ATOM 571 O O . SER A 1 72 ? -11.041 -6.927 0.192 1.00 92.94 72 SER A O 1
ATOM 573 N N . ASP A 1 73 ? -12.869 -8.092 0.806 1.00 93.12 73 ASP A N 1
ATOM 574 C CA . ASP A 1 73 ? -13.814 -7.246 0.073 1.00 93.12 73 ASP A CA 1
ATOM 575 C C . ASP A 1 73 ? -13.944 -5.887 0.773 1.00 93.12 73 ASP A C 1
ATOM 577 O O . ASP A 1 73 ? -13.949 -4.837 0.127 1.00 93.12 73 ASP A O 1
ATOM 581 N N . GLU A 1 74 ? -13.960 -5.890 2.109 1.00 94.19 74 GLU A N 1
ATOM 582 C CA . GLU A 1 74 ? -13.934 -4.666 2.912 1.00 94.19 74 GLU A CA 1
ATOM 583 C C . GLU A 1 74 ? -12.651 -3.855 2.686 1.00 94.19 74 GLU A C 1
ATOM 585 O O . GLU A 1 74 ? -12.722 -2.641 2.491 1.00 94.19 74 GLU A O 1
ATOM 590 N N . LEU A 1 75 ? -11.479 -4.502 2.682 1.00 95.44 75 LEU A N 1
ATOM 591 C CA . LEU A 1 75 ? -10.212 -3.829 2.396 1.00 95.44 75 LEU A CA 1
ATOM 592 C C . LEU A 1 75 ? -10.220 -3.227 0.987 1.00 95.44 75 LEU A C 1
ATOM 594 O O . LEU A 1 75 ? -9.852 -2.066 0.826 1.00 95.44 75 LEU A O 1
ATOM 598 N N . SER A 1 76 ? -10.682 -3.980 -0.014 1.00 94.25 76 SER A N 1
ATOM 599 C CA . SER A 1 76 ? -10.784 -3.487 -1.390 1.00 94.25 76 SER A CA 1
ATOM 600 C C . SER A 1 76 ? -11.663 -2.239 -1.485 1.00 94.25 76 SER A C 1
ATOM 602 O O . SER A 1 76 ? -11.295 -1.295 -2.179 1.00 94.25 76 SER A O 1
ATOM 604 N N . ALA A 1 77 ? -12.795 -2.204 -0.777 1.00 94.38 77 ALA A N 1
ATOM 605 C CA . ALA A 1 77 ? -13.699 -1.053 -0.773 1.00 94.38 77 ALA A CA 1
ATOM 606 C C . ALA A 1 77 ? -13.082 0.202 -0.128 1.00 94.38 77 ALA A C 1
ATOM 608 O O . ALA A 1 77 ? -13.444 1.320 -0.487 1.00 94.38 77 ALA A O 1
ATOM 609 N N . ILE A 1 78 ? -12.153 0.032 0.817 1.00 94.25 78 ILE A N 1
ATOM 610 C CA . ILE A 1 78 ? -11.442 1.146 1.462 1.00 94.25 78 ILE A CA 1
ATOM 611 C C . ILE A 1 78 ? -10.305 1.655 0.577 1.00 94.25 78 ILE A C 1
ATOM 613 O O . ILE A 1 78 ? -10.102 2.862 0.475 1.00 94.25 78 ILE A O 1
ATOM 617 N N . LEU A 1 79 ? -9.558 0.744 -0.053 1.00 94.31 79 LEU A N 1
ATOM 618 C CA . LEU A 1 79 ? -8.460 1.097 -0.955 1.00 94.31 79 LEU A CA 1
ATOM 619 C C . LEU A 1 79 ? -8.972 1.788 -2.225 1.00 94.31 79 LEU A C 1
ATOM 621 O O . LEU A 1 79 ? -8.335 2.717 -2.719 1.00 94.31 79 LEU A O 1
ATOM 625 N N . PHE A 1 80 ? -10.128 1.353 -2.730 1.00 92.62 80 PHE A N 1
ATOM 626 C CA . PHE A 1 80 ? -10.728 1.836 -3.972 1.00 92.62 80 PHE A CA 1
ATOM 627 C C . PHE A 1 80 ? -12.209 2.189 -3.754 1.00 92.62 80 PHE A C 1
ATOM 629 O O . PHE A 1 80 ? -13.091 1.443 -4.187 1.00 92.62 80 PHE A O 1
ATOM 636 N N . PRO A 1 81 ? -12.506 3.304 -3.062 1.00 88.12 81 PRO A N 1
ATOM 637 C CA . PRO A 1 81 ? -13.880 3.735 -2.841 1.00 88.12 81 PRO A CA 1
ATOM 638 C C . PRO A 1 81 ? -14.554 4.096 -4.173 1.00 88.12 81 PRO A C 1
ATOM 640 O O . PRO A 1 81 ? -13.946 4.740 -5.029 1.00 88.12 81 PRO A O 1
ATOM 643 N N . GLU A 1 82 ? -15.809 3.678 -4.351 1.00 84.56 82 GLU A N 1
ATOM 644 C CA . GLU A 1 82 ? -16.628 4.099 -5.495 1.00 84.56 82 GLU A CA 1
ATOM 645 C C . GLU A 1 82 ? -16.874 5.625 -5.430 1.00 84.56 82 GLU A C 1
ATOM 647 O O . GLU A 1 82 ? -17.146 6.151 -4.348 1.00 84.56 82 GLU A O 1
ATOM 652 N N . GLU A 1 83 ? -16.744 6.330 -6.568 1.00 60.94 83 GLU A N 1
ATOM 653 C CA . GLU A 1 83 ? -17.013 7.784 -6.693 1.00 60.94 83 GLU A CA 1
ATOM 654 C C . GLU A 1 83 ? -18.479 8.168 -6.424 1.00 60.94 83 GLU A C 1
ATOM 656 O O . GLU A 1 83 ? -19.395 7.460 -6.908 1.00 60.94 83 GLU A O 1
#

Sequence (83 aa):
MDLNDPELEFSDLVYAYQSWVIAVINDEKLNSKEKLLTEEISDDALNAMRFLPGEVTSAIETSLARVYEVDSDELSAILFPEE

Radius of gyration: 12.81 Å; chains: 1; bounding box: 36×24×31 Å